Protein AF-A0A0F8VUY4-F1 (afdb_monomer)

Structure (mmCIF, N/CA/C/O backbone):
data_AF-A0A0F8VUY4-F1
#
_entry.id   AF-A0A0F8VUY4-F1
#
loop_
_atom_site.group_PDB
_atom_site.id
_atom_site.type_symbol
_atom_site.label_atom_id
_atom_site.label_alt_id
_atom_site.label_comp_id
_atom_site.label_asym_id
_atom_site.label_entity_id
_atom_site.label_seq_id
_atom_site.pdbx_PDB_ins_code
_atom_site.Cartn_x
_atom_site.Cartn_y
_atom_site.Cartn_z
_atom_site.occupancy
_atom_site.B_iso_or_equiv
_atom_site.auth_seq_id
_atom_site.auth_comp_id
_atom_site.auth_asym_id
_atom_site.auth_atom_id
_atom_site.pdbx_PDB_model_num
ATOM 1 N N . CYS A 1 1 ? -5.240 21.294 -9.572 1.00 56.78 1 CYS A N 1
ATOM 2 C CA . CYS A 1 1 ? -5.046 19.898 -10.018 1.00 56.78 1 CYS A CA 1
ATOM 3 C C . CYS A 1 1 ? -3.630 19.714 -10.547 1.00 56.78 1 CYS A C 1
ATOM 5 O O . CYS A 1 1 ? -3.162 20.577 -11.280 1.00 56.78 1 CYS A O 1
ATOM 7 N N . CYS A 1 2 ? -2.946 18.637 -10.157 1.00 62.41 2 CYS A N 1
ATOM 8 C CA . CYS A 1 2 ? -1.640 18.272 -10.715 1.00 62.41 2 CYS A CA 1
ATOM 9 C C . CYS A 1 2 ? -1.820 17.787 -12.170 1.00 62.41 2 CYS A C 1
ATOM 11 O O . CYS A 1 2 ? -2.765 17.030 -12.410 1.00 62.41 2 CYS A O 1
ATOM 13 N N . PRO A 1 3 ? -0.981 18.197 -13.142 1.00 80.69 3 PRO A N 1
ATOM 14 C CA . PRO A 1 3 ? -1.086 17.697 -14.511 1.00 80.69 3 PRO A CA 1
ATOM 15 C C . PRO A 1 3 ? -0.910 16.175 -14.567 1.00 80.69 3 PRO A C 1
ATOM 17 O O . PRO A 1 3 ? -0.048 15.617 -13.885 1.00 80.69 3 PRO A O 1
ATOM 20 N N . VAL A 1 4 ? -1.694 15.495 -15.406 1.00 78.06 4 VAL A N 1
ATOM 21 C CA . VAL A 1 4 ? -1.686 14.024 -15.469 1.00 78.06 4 VAL A CA 1
ATOM 22 C C . VAL A 1 4 ? -0.320 13.461 -15.863 1.00 78.06 4 VAL A C 1
ATOM 24 O O . VAL A 1 4 ? 0.103 12.442 -15.323 1.00 78.06 4 VAL A O 1
ATOM 27 N N . ASP A 1 5 ? 0.432 14.165 -16.706 1.00 80.62 5 ASP A N 1
ATOM 28 C CA . ASP A 1 5 ? 1.793 13.768 -17.080 1.00 80.62 5 ASP A CA 1
ATOM 29 C C . ASP A 1 5 ? 2.765 13.775 -15.894 1.00 80.62 5 ASP A C 1
ATOM 31 O O . ASP A 1 5 ? 3.645 12.916 -15.796 1.00 80.62 5 ASP A O 1
ATOM 35 N N . VAL A 1 6 ? 2.582 14.701 -14.947 1.00 83.69 6 VAL A N 1
ATOM 36 C CA . VAL A 1 6 ? 3.373 14.746 -13.710 1.00 83.69 6 VAL A CA 1
ATOM 37 C C . VAL A 1 6 ? 3.035 13.540 -12.836 1.00 83.69 6 VAL A C 1
ATOM 39 O O . VAL A 1 6 ? 3.941 12.894 -12.309 1.00 83.69 6 VAL A O 1
ATOM 42 N N . MET A 1 7 ? 1.752 13.174 -12.749 1.00 82.00 7 MET A N 1
ATOM 43 C CA . MET A 1 7 ? 1.319 11.981 -12.016 1.00 82.00 7 MET A CA 1
ATOM 44 C C . MET A 1 7 ? 1.847 10.691 -12.662 1.00 82.00 7 MET A C 1
ATOM 46 O O . MET A 1 7 ? 2.393 9.846 -11.957 1.00 82.00 7 MET A O 1
ATOM 50 N N . LYS A 1 8 ? 1.799 10.566 -13.996 1.00 85.38 8 LYS A N 1
ATOM 51 C CA . LYS A 1 8 ? 2.392 9.432 -14.731 1.00 85.38 8 LYS A CA 1
ATOM 52 C C . LYS A 1 8 ? 3.896 9.320 -14.498 1.00 85.38 8 LYS A C 1
ATOM 54 O O . LYS A 1 8 ? 4.408 8.226 -14.261 1.00 85.38 8 LYS A O 1
ATOM 59 N N . LYS A 1 9 ? 4.621 10.442 -14.541 1.00 87.94 9 LYS A N 1
ATOM 60 C CA . LYS A 1 9 ? 6.065 10.465 -14.264 1.00 87.94 9 LYS A CA 1
ATOM 61 C C . LYS A 1 9 ? 6.365 10.022 -12.831 1.00 87.94 9 LYS A C 1
ATOM 63 O O . LYS A 1 9 ? 7.283 9.231 -12.629 1.00 87.94 9 LYS A O 1
ATOM 68 N N . SER A 1 10 ? 5.579 10.493 -11.864 1.00 88.38 10 SER A N 1
ATOM 69 C CA . SER A 1 10 ? 5.698 10.087 -10.461 1.00 88.38 10 SER A CA 1
ATOM 70 C C . SER A 1 10 ? 5.447 8.589 -10.287 1.00 88.38 10 SER A C 1
ATOM 72 O O . SER A 1 10 ? 6.289 7.890 -9.730 1.00 88.38 10 SER A O 1
ATOM 74 N N . ALA A 1 11 ? 4.350 8.075 -10.850 1.00 88.12 11 ALA A N 1
ATOM 75 C CA . ALA A 1 11 ? 3.999 6.658 -10.797 1.00 88.12 11 ALA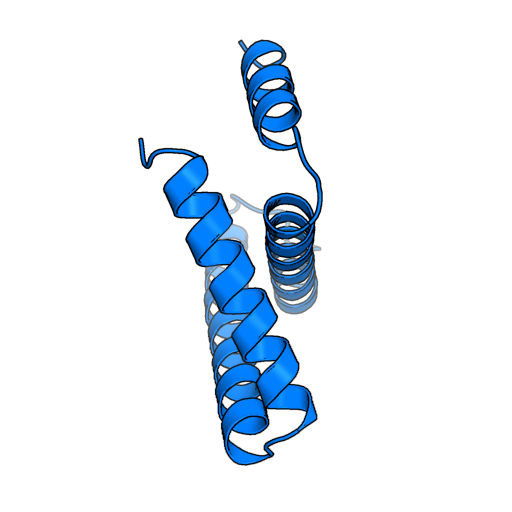 A CA 1
ATOM 76 C C . ALA A 1 11 ? 5.107 5.777 -11.397 1.00 88.12 11 ALA A C 1
ATOM 78 O O . ALA A 1 11 ? 5.547 4.817 -10.772 1.00 88.12 11 ALA A O 1
ATOM 79 N N . ARG A 1 12 ? 5.665 6.152 -12.556 1.00 91.38 12 ARG A N 1
ATOM 80 C CA . ARG A 1 12 ? 6.824 5.452 -13.145 1.00 91.38 12 ARG A CA 1
ATOM 81 C C . ARG A 1 12 ? 8.055 5.480 -12.235 1.00 91.38 12 ARG A C 1
ATOM 83 O O . ARG A 1 12 ? 8.778 4.489 -12.171 1.00 91.38 12 ARG A O 1
ATOM 90 N N . GLY A 1 13 ? 8.282 6.581 -11.520 1.00 92.38 13 GLY A N 1
ATOM 91 C CA . GLY A 1 13 ? 9.332 6.678 -10.504 1.00 92.38 13 GLY A CA 1
ATOM 92 C C . GLY A 1 13 ? 9.127 5.694 -9.348 1.00 92.38 13 GLY A C 1
ATOM 93 O O . GLY A 1 13 ? 10.071 5.003 -8.966 1.00 92.38 13 GLY A O 1
ATOM 94 N N . ILE A 1 14 ? 7.894 5.574 -8.848 1.00 90.06 14 ILE A N 1
ATOM 95 C CA . ILE A 1 14 ? 7.515 4.616 -7.795 1.00 90.06 14 ILE A CA 1
ATOM 96 C C . ILE A 1 14 ? 7.744 3.173 -8.265 1.00 90.06 14 ILE A C 1
ATOM 98 O O . ILE A 1 14 ? 8.412 2.404 -7.575 1.00 90.06 14 ILE A O 1
ATOM 102 N N . ILE A 1 15 ? 7.299 2.824 -9.477 1.00 91.50 15 ILE A N 1
ATOM 103 C CA . ILE A 1 15 ? 7.550 1.496 -10.065 1.00 91.50 15 ILE A CA 1
ATOM 104 C C . ILE A 1 15 ? 9.054 1.229 -10.228 1.00 91.50 15 ILE A C 1
ATOM 106 O O . ILE A 1 15 ? 9.531 0.130 -9.938 1.00 91.50 15 ILE A O 1
ATOM 110 N N . GLY A 1 16 ? 9.827 2.237 -10.640 1.00 93.25 16 GLY A N 1
ATOM 111 C CA . GLY A 1 16 ? 11.286 2.154 -10.695 1.00 93.25 16 GLY A CA 1
ATOM 112 C C . GLY A 1 16 ? 11.908 1.839 -9.331 1.00 93.25 16 GLY A C 1
ATOM 113 O O . GLY A 1 16 ? 12.776 0.969 -9.233 1.00 93.25 16 GLY A O 1
ATOM 114 N N . LEU A 1 17 ? 11.422 2.484 -8.266 1.00 92.31 17 LEU A N 1
ATOM 115 C CA . LEU A 1 17 ? 11.861 2.220 -6.896 1.00 92.31 17 LEU A CA 1
ATOM 116 C C . LEU A 1 17 ? 11.518 0.790 -6.452 1.00 92.31 17 LEU A C 1
ATOM 118 O O . LEU A 1 17 ? 12.362 0.123 -5.853 1.00 92.31 17 LEU A O 1
ATOM 122 N N . TRP A 1 18 ? 10.327 0.283 -6.788 1.00 92.06 18 TRP A N 1
ATOM 123 C CA . TRP A 1 18 ? 9.943 -1.108 -6.510 1.00 92.06 18 TRP A CA 1
ATOM 124 C C . TRP A 1 18 ? 10.839 -2.107 -7.248 1.00 92.06 18 TRP A C 1
ATOM 126 O O . TRP A 1 18 ? 11.277 -3.096 -6.660 1.00 92.06 18 TRP A O 1
ATOM 136 N N . SER A 1 19 ? 11.187 -1.825 -8.507 1.00 93.81 19 SER A N 1
ATOM 137 C CA . SER A 1 19 ? 12.161 -2.621 -9.263 1.00 93.81 19 SER A CA 1
ATOM 138 C C . SER A 1 19 ? 13.529 -2.656 -8.567 1.00 93.81 19 SER A C 1
ATOM 140 O O . SER A 1 19 ? 14.143 -3.718 -8.453 1.00 93.81 19 SER A O 1
ATOM 142 N N . GLU A 1 20 ? 14.013 -1.527 -8.043 1.00 95.81 20 GLU A N 1
ATOM 143 C CA . GLU A 1 20 ? 15.269 -1.508 -7.282 1.00 95.81 20 GLU A CA 1
ATOM 144 C C . GLU A 1 20 ? 15.161 -2.244 -5.937 1.00 95.81 20 GLU A C 1
ATOM 146 O O . GLU A 1 20 ? 16.121 -2.892 -5.515 1.00 95.81 20 GLU A O 1
ATOM 151 N N . ALA A 1 21 ? 13.992 -2.245 -5.296 1.00 95.31 21 ALA A N 1
ATOM 152 C CA . ALA A 1 21 ? 13.721 -3.015 -4.078 1.00 95.31 21 ALA A CA 1
ATOM 153 C C . ALA A 1 21 ? 13.855 -4.534 -4.283 1.00 95.31 21 ALA A C 1
ATOM 155 O O . ALA A 1 21 ? 14.250 -5.272 -3.372 1.00 95.31 21 ALA A O 1
ATOM 156 N N . MET A 1 22 ? 13.567 -5.023 -5.493 1.00 94.00 22 MET A N 1
ATOM 157 C CA . MET A 1 22 ? 13.771 -6.433 -5.836 1.00 94.00 22 MET A CA 1
ATOM 158 C C . MET A 1 22 ? 15.256 -6.806 -5.858 1.00 94.00 22 MET A C 1
ATOM 160 O O . MET A 1 22 ? 15.601 -7.950 -5.571 1.00 94.00 22 MET A O 1
ATOM 164 N N . LYS A 1 23 ? 16.142 -5.838 -6.111 1.00 96.75 23 LYS A N 1
ATOM 165 C CA . LYS A 1 23 ? 17.591 -6.052 -6.232 1.00 96.75 23 LYS A CA 1
ATOM 166 C C . LYS A 1 23 ? 18.365 -5.688 -4.964 1.00 96.75 23 LYS A C 1
ATOM 168 O O . LYS A 1 23 ? 19.421 -6.259 -4.716 1.00 96.75 23 LYS A O 1
ATOM 173 N N . ARG A 1 24 ? 17.876 -4.727 -4.171 1.00 97.00 24 ARG A N 1
ATOM 174 C CA . ARG A 1 24 ? 18.614 -4.137 -3.041 1.00 97.00 24 ARG A CA 1
ATOM 175 C C . ARG A 1 24 ? 17.848 -4.270 -1.726 1.00 97.00 24 ARG A C 1
ATOM 177 O O . ARG A 1 24 ? 16.780 -3.683 -1.555 1.00 97.00 24 ARG A O 1
ATOM 184 N N . GLN A 1 25 ? 18.429 -4.993 -0.765 1.00 96.38 25 GLN A N 1
ATOM 185 C CA . GLN A 1 25 ? 17.783 -5.294 0.520 1.00 96.38 25 GLN A CA 1
ATOM 186 C C . GLN A 1 25 ? 17.456 -4.042 1.347 1.00 96.38 25 GLN A C 1
ATOM 188 O O . GLN A 1 25 ? 16.402 -3.973 1.968 1.00 96.38 25 GLN A O 1
ATOM 193 N N . ASN A 1 26 ? 18.326 -3.031 1.343 1.00 95.31 26 ASN A N 1
ATOM 194 C CA . ASN A 1 26 ? 18.093 -1.784 2.075 1.00 95.31 26 ASN A CA 1
ATOM 195 C C . ASN A 1 26 ? 16.878 -1.011 1.533 1.00 95.31 26 ASN A C 1
ATOM 197 O O . ASN A 1 26 ? 16.079 -0.503 2.315 1.00 95.31 26 ASN A O 1
ATOM 201 N N . ILE A 1 27 ? 16.707 -0.970 0.207 1.00 95.31 27 ILE A N 1
ATOM 202 C CA . ILE A 1 27 ? 15.549 -0.333 -0.436 1.00 95.31 27 ILE A CA 1
ATOM 203 C C . ILE A 1 27 ? 14.277 -1.136 -0.155 1.00 95.31 27 ILE A C 1
ATOM 205 O O . ILE A 1 27 ? 13.238 -0.558 0.156 1.00 95.31 27 ILE A O 1
ATOM 209 N N . ARG A 1 28 ? 14.364 -2.470 -0.193 1.00 96.31 28 ARG A N 1
ATOM 210 C CA . ARG A 1 28 ? 13.258 -3.352 0.198 1.00 96.31 28 ARG A CA 1
ATOM 211 C C . ARG A 1 28 ? 12.795 -3.089 1.623 1.00 96.31 28 ARG A C 1
ATOM 213 O O . ARG A 1 28 ? 11.606 -2.896 1.838 1.00 96.31 28 ARG A O 1
ATOM 220 N N . ASN A 1 29 ? 13.727 -3.035 2.572 1.00 96.00 29 ASN A N 1
ATOM 221 C CA . ASN A 1 29 ? 13.411 -2.766 3.971 1.00 96.00 29 ASN A CA 1
ATOM 222 C C . ASN A 1 29 ? 12.735 -1.400 4.130 1.00 96.00 29 ASN A C 1
ATOM 224 O O . ASN A 1 29 ? 11.732 -1.310 4.826 1.00 96.00 29 ASN A O 1
ATOM 228 N N . LEU A 1 30 ? 13.227 -0.368 3.434 1.00 94.44 30 LEU A N 1
ATOM 229 C CA . LEU A 1 30 ? 12.616 0.961 3.450 1.00 94.44 30 LEU A CA 1
ATOM 230 C C . LEU A 1 30 ? 11.160 0.935 2.957 1.00 94.44 30 LEU A C 1
ATOM 232 O O . LEU A 1 30 ? 10.284 1.489 3.619 1.00 94.44 30 LEU A O 1
ATOM 236 N N . ILE A 1 31 ? 10.886 0.269 1.829 1.00 92.94 31 ILE A N 1
ATOM 237 C CA . ILE A 1 31 ? 9.520 0.135 1.298 1.00 92.94 31 ILE A CA 1
ATOM 238 C C . ILE A 1 31 ? 8.631 -0.665 2.250 1.00 92.94 31 ILE A C 1
ATOM 240 O O . ILE A 1 31 ? 7.502 -0.254 2.505 1.00 92.94 31 ILE A O 1
ATOM 244 N N . CYS A 1 32 ? 9.125 -1.770 2.814 1.00 93.88 32 CYS A N 1
ATOM 245 C CA . CYS A 1 32 ? 8.365 -2.558 3.782 1.00 93.88 32 CYS A CA 1
ATOM 246 C C . CYS A 1 32 ? 8.013 -1.733 5.027 1.00 93.88 32 CYS A C 1
ATOM 248 O O . CYS A 1 32 ? 6.864 -1.750 5.459 1.00 93.88 32 CYS A O 1
ATOM 250 N N . SER A 1 33 ? 8.963 -0.969 5.576 1.00 94.88 33 SER A N 1
ATOM 251 C CA . SER A 1 33 ? 8.706 -0.074 6.710 1.00 94.88 33 SER A CA 1
ATOM 252 C C . SER A 1 33 ? 7.684 1.008 6.366 1.00 94.88 33 SER A C 1
ATOM 254 O O . SER A 1 33 ? 6.796 1.287 7.168 1.00 94.88 33 SER A O 1
ATOM 256 N N . HIS A 1 34 ? 7.761 1.582 5.163 1.00 91.88 34 HIS A N 1
ATOM 257 C CA . HIS A 1 34 ? 6.765 2.544 4.700 1.00 91.88 34 HIS A CA 1
ATOM 258 C C . HIS A 1 34 ? 5.370 1.912 4.573 1.00 91.88 34 HIS A C 1
ATOM 260 O O . HIS A 1 34 ? 4.387 2.501 5.016 1.00 91.88 34 HIS A O 1
ATOM 266 N N . HIS A 1 35 ? 5.279 0.694 4.036 1.00 93.31 35 HIS A N 1
ATOM 267 C CA . HIS A 1 35 ? 4.020 -0.040 3.920 1.00 93.31 35 HIS A CA 1
ATOM 268 C C . HIS A 1 35 ? 3.399 -0.347 5.293 1.00 93.31 35 HIS A C 1
ATOM 270 O O . HIS A 1 35 ? 2.190 -0.201 5.463 1.00 93.31 35 HIS A O 1
ATOM 276 N N . VAL A 1 36 ? 4.209 -0.744 6.282 1.00 95.38 36 VAL A N 1
ATOM 277 C CA . VAL A 1 36 ? 3.746 -0.952 7.666 1.00 95.38 36 VAL A CA 1
ATOM 278 C C . VAL A 1 36 ? 3.176 0.345 8.239 1.00 95.38 36 VAL A C 1
ATOM 280 O O . VAL A 1 36 ? 2.032 0.355 8.683 1.00 95.38 36 VAL A O 1
ATOM 283 N N . LEU A 1 37 ? 3.910 1.455 8.123 1.00 94.75 37 LEU A N 1
ATOM 284 C CA . LEU A 1 37 ? 3.464 2.763 8.609 1.00 94.75 37 LEU A CA 1
ATOM 285 C C . LEU A 1 37 ? 2.149 3.223 7.958 1.00 94.75 37 LEU A C 1
ATOM 287 O O . LEU A 1 37 ? 1.271 3.771 8.624 1.00 94.75 37 LEU A O 1
ATOM 291 N N . MET A 1 38 ? 2.002 3.019 6.647 1.00 94.19 38 MET A N 1
ATOM 292 C CA . MET A 1 38 ? 0.771 3.352 5.925 1.00 94.19 38 MET A CA 1
ATOM 293 C C . MET A 1 38 ? -0.414 2.530 6.426 1.00 94.19 38 MET A C 1
ATOM 295 O O . MET A 1 38 ? -1.496 3.079 6.638 1.00 94.19 38 MET A O 1
ATOM 299 N N . ARG A 1 39 ? -0.203 1.229 6.648 1.00 95.44 39 ARG A N 1
ATOM 300 C CA . ARG A 1 39 ? -1.234 0.322 7.151 1.00 95.44 39 ARG A CA 1
ATOM 301 C C . ARG A 1 39 ? -1.679 0.701 8.560 1.00 95.44 39 ARG A C 1
ATOM 303 O O . ARG A 1 39 ? -2.878 0.812 8.779 1.00 95.44 39 ARG A O 1
ATOM 310 N N . GLU A 1 40 ? -0.738 0.980 9.459 1.00 96.94 40 GLU A N 1
ATOM 311 C CA . GLU A 1 40 ? -1.021 1.423 10.832 1.00 96.94 40 GLU A CA 1
ATOM 312 C C . GLU A 1 40 ? -1.802 2.744 10.865 1.00 96.94 40 GLU A C 1
ATOM 314 O O . GLU A 1 40 ? -2.770 2.891 11.610 1.00 96.94 40 GLU A O 1
ATOM 319 N N . ASN A 1 41 ? -1.418 3.717 10.033 1.00 96.38 41 ASN A N 1
ATOM 320 C CA . ASN A 1 41 ? -2.124 4.995 9.971 1.00 96.38 41 ASN A CA 1
ATOM 321 C C . ASN A 1 41 ? -3.553 4.833 9.440 1.00 96.38 41 ASN A C 1
ATOM 323 O O . ASN A 1 41 ? -4.484 5.397 10.013 1.00 96.38 41 ASN A O 1
ATOM 327 N N . LEU A 1 42 ? -3.736 4.067 8.362 1.00 96.31 42 LEU A N 1
ATOM 328 C CA . LEU A 1 42 ? -5.060 3.821 7.788 1.00 96.31 42 LEU A CA 1
ATOM 329 C C . LEU A 1 42 ? -5.948 3.021 8.740 1.00 96.31 42 LEU A C 1
ATOM 331 O O . LEU A 1 42 ? -7.109 3.380 8.926 1.00 96.31 42 LEU A O 1
ATOM 335 N N . SER A 1 43 ? -5.411 1.982 9.383 1.00 97.75 43 SER A N 1
ATOM 336 C CA . SER A 1 43 ? -6.179 1.183 10.338 1.00 97.75 43 SER A CA 1
ATOM 337 C C . SER A 1 43 ? -6.592 2.010 11.553 1.00 97.75 43 SER A C 1
ATOM 339 O O . SER A 1 43 ? -7.721 1.866 12.021 1.00 97.75 43 SER A O 1
ATOM 341 N N . ARG A 1 44 ? -5.749 2.947 12.013 1.00 98.06 44 ARG A N 1
ATOM 342 C CA . ARG A 1 44 ? -6.128 3.929 13.041 1.00 98.06 44 ARG A CA 1
ATOM 343 C C . ARG A 1 44 ? -7.317 4.786 12.603 1.00 98.06 44 ARG A C 1
ATOM 345 O O . ARG A 1 44 ? -8.279 4.883 13.355 1.00 98.06 44 ARG A O 1
ATOM 352 N N . PHE A 1 45 ? -7.298 5.349 11.394 1.00 97.06 45 PHE A N 1
ATOM 353 C CA . PHE A 1 45 ? -8.431 6.143 10.895 1.00 97.06 45 PHE A CA 1
ATOM 354 C C . PHE A 1 45 ? -9.723 5.326 10.787 1.00 97.06 45 PHE A C 1
ATOM 356 O O . PHE A 1 45 ? -10.795 5.830 11.109 1.00 97.06 45 PHE A O 1
ATOM 363 N N . ILE A 1 46 ? -9.630 4.059 10.379 1.00 97.38 46 ILE A N 1
ATOM 364 C CA . ILE A 1 46 ? -10.798 3.174 10.308 1.00 97.38 46 ILE A CA 1
ATOM 365 C C . ILE A 1 46 ? -11.354 2.898 11.711 1.00 97.38 46 ILE A C 1
ATOM 367 O O . ILE A 1 46 ? -12.565 2.965 11.901 1.00 97.38 46 ILE A O 1
ATOM 371 N N . ARG A 1 47 ? -10.491 2.657 12.710 1.00 98.06 47 ARG A N 1
ATOM 372 C CA . ARG A 1 47 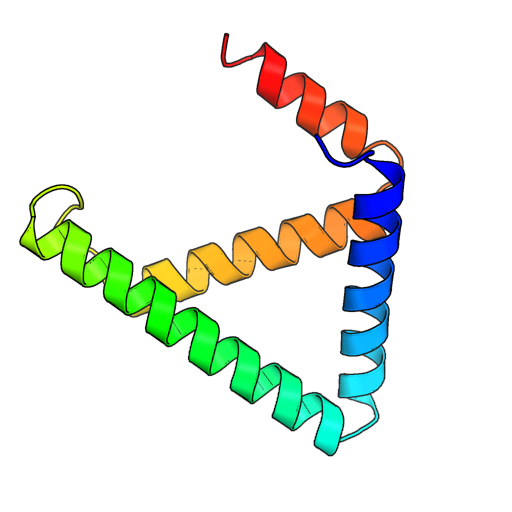? -10.914 2.514 14.117 1.00 98.06 47 ARG A CA 1
ATOM 373 C C . ARG A 1 47 ? -11.631 3.765 14.618 1.00 98.06 47 ARG A C 1
ATOM 375 O O . ARG A 1 47 ? -12.720 3.648 15.165 1.00 98.06 47 ARG A O 1
ATOM 382 N N . GLU A 1 48 ? -11.069 4.947 14.369 1.00 98.00 48 GLU A N 1
ATOM 383 C CA . GLU A 1 48 ? -11.697 6.220 14.748 1.00 98.00 48 GLU A CA 1
ATOM 384 C C . GLU A 1 48 ? -13.068 6.409 14.076 1.00 98.00 48 GLU A C 1
ATOM 386 O O . GLU A 1 48 ? -14.005 6.893 14.708 1.00 98.00 48 GLU A O 1
ATOM 391 N N . GLY A 1 49 ? -13.210 6.012 12.807 1.00 97.69 49 GLY A N 1
ATOM 392 C CA . GLY A 1 49 ? -14.490 6.049 12.095 1.00 97.69 49 GLY A CA 1
ATOM 393 C C . GLY A 1 49 ? -15.519 5.070 12.669 1.00 97.69 49 GLY A C 1
ATOM 394 O O . GLY A 1 49 ? -16.693 5.416 12.787 1.00 97.69 49 GLY A O 1
ATOM 395 N N . ILE A 1 50 ? -15.089 3.874 13.087 1.00 97.88 50 ILE A N 1
ATOM 396 C CA . ILE A 1 50 ? -15.951 2.902 13.779 1.00 97.88 50 ILE A CA 1
ATOM 397 C C . ILE A 1 50 ? -16.416 3.463 15.129 1.00 97.88 50 ILE A C 1
ATOM 399 O O . ILE A 1 50 ? -17.606 3.417 15.434 1.00 97.88 50 ILE A O 1
ATOM 403 N N . GLU A 1 51 ? -15.508 4.038 15.922 1.00 97.62 51 GLU A N 1
ATOM 404 C CA . GLU A 1 51 ? -15.823 4.635 17.230 1.00 97.62 51 GLU A CA 1
ATOM 405 C C . GLU A 1 51 ? -16.836 5.785 17.124 1.00 97.62 51 GLU A C 1
ATOM 407 O O . GLU A 1 51 ? -17.690 5.946 17.995 1.00 97.62 51 GLU A O 1
ATOM 412 N N . LYS A 1 52 ? -16.776 6.562 16.037 1.00 97.94 52 LYS A N 1
ATOM 413 C CA . LYS A 1 52 ? -17.723 7.651 15.743 1.00 97.94 52 LYS A CA 1
ATOM 414 C C . LYS A 1 52 ? -19.037 7.176 15.112 1.00 97.94 52 LYS A C 1
ATOM 416 O O . LYS A 1 52 ? -19.947 7.984 14.945 1.00 97.94 52 LYS A O 1
ATOM 421 N N . GLY A 1 53 ? -19.148 5.896 14.752 1.00 97.19 53 GLY A N 1
ATOM 422 C CA . GLY A 1 53 ? -20.300 5.345 14.032 1.00 97.19 53 GLY A CA 1
ATOM 423 C C . GLY A 1 53 ? -20.377 5.752 12.554 1.00 97.19 53 GLY A C 1
ATOM 424 O O . GLY A 1 53 ? -21.428 5.608 11.937 1.00 97.19 53 GLY A O 1
ATOM 425 N N . GLU A 1 54 ? -19.283 6.263 11.982 1.00 97.25 54 GLU A N 1
ATOM 426 C CA . GLU A 1 54 ? -19.164 6.632 10.562 1.00 97.25 54 GLU A CA 1
ATOM 427 C C . GLU A 1 54 ? -18.893 5.405 9.673 1.00 97.25 54 GLU A C 1
ATOM 429 O O . GLU A 1 54 ? -19.219 5.400 8.486 1.00 97.25 54 GLU A O 1
ATOM 434 N N . ILE A 1 55 ? -18.297 4.358 10.252 1.00 96.25 55 ILE A N 1
ATOM 435 C CA . ILE A 1 55 ? -17.940 3.099 9.592 1.00 96.25 55 ILE A CA 1
ATOM 436 C C . ILE A 1 55 ? -18.606 1.937 10.341 1.00 96.25 55 ILE A C 1
ATOM 438 O O . ILE A 1 55 ? -18.728 1.964 11.566 1.00 96.25 55 ILE A O 1
ATOM 442 N N . GLN A 1 56 ? -19.035 0.907 9.606 1.00 94.75 56 GLN A N 1
ATOM 443 C CA . GLN A 1 56 ? -19.620 -0.301 10.194 1.00 94.75 56 GLN A CA 1
ATOM 444 C C . GLN A 1 56 ? -18.608 -1.027 11.095 1.00 94.75 56 GLN A C 1
ATOM 446 O O . GLN A 1 56 ? -17.445 -1.204 10.735 1.00 94.75 56 GLN A O 1
ATOM 451 N N . SER A 1 57 ? -19.057 -1.438 12.281 1.00 91.56 57 SER A N 1
ATOM 452 C CA . SER A 1 57 ? -18.200 -1.988 13.338 1.00 91.56 57 SER A CA 1
ATOM 453 C C . SER A 1 57 ? -17.794 -3.451 13.145 1.00 91.56 57 SER A C 1
ATOM 455 O O . SER A 1 57 ? -16.959 -3.950 13.896 1.00 91.56 57 SER A O 1
ATOM 457 N N . ASP A 1 58 ? -18.369 -4.144 12.164 1.00 95.06 58 ASP A N 1
ATOM 458 C CA . ASP A 1 58 ? -18.050 -5.529 11.806 1.00 95.06 58 ASP A CA 1
ATOM 459 C C . ASP A 1 58 ? -16.857 -5.649 10.841 1.00 95.06 58 ASP A C 1
ATOM 461 O O . ASP A 1 58 ? -16.413 -6.756 10.529 1.00 95.06 58 ASP A O 1
ATOM 465 N N . LEU A 1 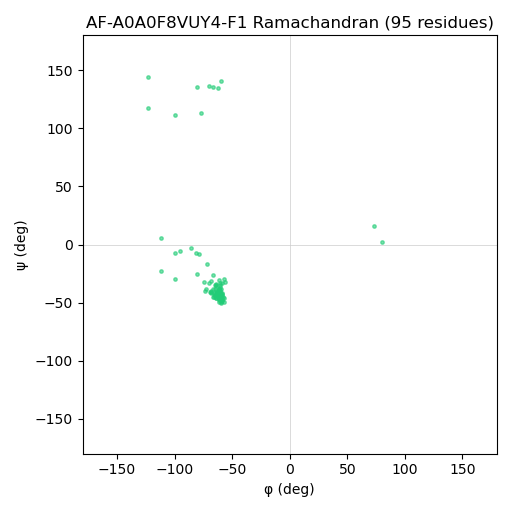59 ? -16.303 -4.521 10.391 1.00 93.75 59 LEU A N 1
ATOM 466 C CA . LEU A 1 59 ? -15.118 -4.479 9.546 1.00 93.75 59 LEU A CA 1
ATOM 467 C C . LEU A 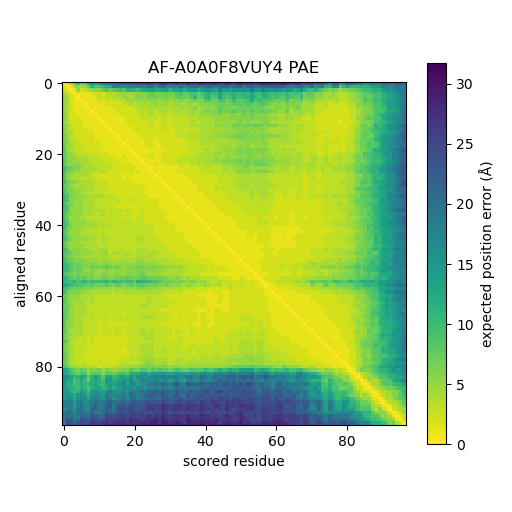1 59 ? -13.832 -4.629 10.368 1.00 93.75 59 LEU A C 1
ATOM 469 O O . LEU A 1 59 ? -13.641 -3.948 11.373 1.00 93.75 59 LEU A O 1
ATOM 473 N N . ASP A 1 60 ? -12.899 -5.457 9.887 1.00 96.44 60 ASP A N 1
ATOM 474 C CA . ASP A 1 60 ? -11.528 -5.505 10.407 1.00 96.44 60 ASP A CA 1
ATOM 475 C C . ASP A 1 60 ? -10.721 -4.301 9.872 1.00 96.44 60 ASP A C 1
ATOM 477 O O . ASP A 1 60 ? -10.429 -4.247 8.668 1.00 96.44 60 ASP A O 1
ATOM 481 N N . PRO A 1 61 ? -10.303 -3.348 10.732 1.00 96.38 61 PRO A N 1
ATOM 482 C CA . PRO A 1 61 ? -9.565 -2.161 10.307 1.00 96.38 61 PRO A CA 1
ATOM 483 C C . PRO A 1 61 ? -8.254 -2.475 9.583 1.00 96.38 61 PRO A C 1
ATOM 485 O O . PRO A 1 61 ? -7.854 -1.746 8.676 1.00 96.38 61 PRO A O 1
ATOM 488 N N . GLU A 1 62 ? -7.578 -3.558 9.965 1.00 96.12 62 GLU A N 1
ATOM 489 C CA . GLU A 1 62 ? -6.310 -3.960 9.362 1.00 96.12 62 GLU A CA 1
ATOM 490 C C . GLU A 1 62 ? -6.510 -4.541 7.964 1.00 96.12 62 GLU A C 1
ATOM 492 O O . GLU A 1 62 ? -5.718 -4.274 7.054 1.00 96.12 62 GLU A O 1
ATOM 497 N N . ALA A 1 63 ? -7.567 -5.332 7.782 1.00 95.75 63 ALA A N 1
ATOM 498 C CA . ALA A 1 63 ? -7.921 -5.882 6.481 1.00 95.75 63 ALA A CA 1
ATOM 499 C C . ALA A 1 63 ? -8.346 -4.770 5.514 1.00 95.75 63 ALA A C 1
ATOM 501 O O . ALA A 1 63 ? -7.868 -4.719 4.379 1.00 95.75 63 ALA A O 1
ATOM 502 N N . VAL A 1 64 ? -9.181 -3.838 5.982 1.00 96.19 64 VAL A N 1
ATOM 503 C CA . VAL A 1 64 ? -9.647 -2.698 5.183 1.00 96.19 64 VAL A CA 1
ATOM 504 C C . VAL A 1 64 ? -8.481 -1.777 4.810 1.00 96.19 64 VAL A C 1
ATOM 506 O O . VAL A 1 64 ? -8.348 -1.413 3.642 1.00 96.19 64 VAL A O 1
ATOM 509 N N . ALA A 1 65 ? -7.576 -1.466 5.744 1.00 96.38 65 ALA A N 1
ATOM 510 C CA . ALA A 1 65 ? -6.365 -0.697 5.447 1.00 96.38 65 ALA A CA 1
ATOM 511 C C . ALA A 1 65 ? -5.506 -1.369 4.362 1.00 96.38 65 ALA A C 1
ATOM 513 O O . ALA A 1 65 ? -5.086 -0.715 3.405 1.00 96.38 65 ALA A O 1
ATOM 514 N N . GLY A 1 66 ? -5.286 -2.684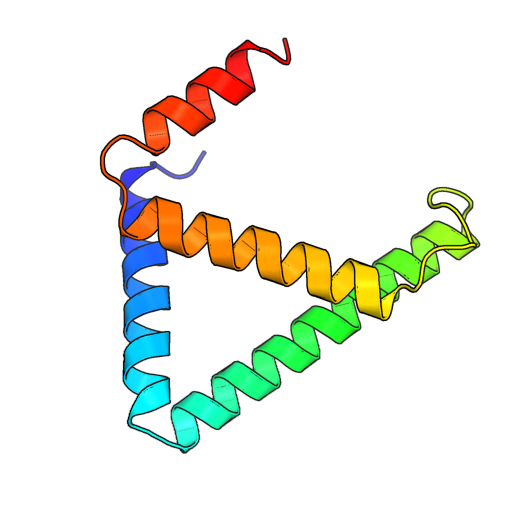 4.474 1.00 95.88 66 GLY A N 1
ATOM 515 C CA . GLY A 1 66 ? -4.560 -3.455 3.464 1.00 95.88 66 GLY A CA 1
ATOM 516 C C . GLY A 1 66 ? -5.233 -3.418 2.089 1.00 95.88 66 GLY A C 1
ATOM 517 O O . GLY A 1 66 ? -4.557 -3.233 1.077 1.00 95.88 66 GLY A O 1
ATOM 518 N N . PHE A 1 67 ? -6.562 -3.532 2.050 1.00 95.75 67 PHE A N 1
ATOM 519 C CA . PHE A 1 67 ? -7.343 -3.445 0.818 1.00 95.75 67 PHE A CA 1
ATOM 520 C C . PHE A 1 67 ? -7.209 -2.074 0.140 1.00 95.75 67 PHE A C 1
ATOM 522 O O . PHE A 1 67 ? -6.954 -2.006 -1.064 1.00 95.75 67 PHE A O 1
ATOM 529 N N . PHE A 1 68 ? -7.292 -0.981 0.904 1.00 94.00 68 PHE A N 1
ATOM 530 C CA . PHE A 1 68 ? -7.088 0.370 0.374 1.00 94.00 68 PHE A CA 1
ATOM 531 C C . PHE A 1 68 ? -5.686 0.568 -0.203 1.00 94.00 68 PHE A C 1
ATOM 533 O O . PHE A 1 68 ? -5.551 1.095 -1.308 1.00 94.00 68 PHE A O 1
ATOM 540 N N . ILE A 1 69 ? -4.645 0.115 0.504 1.00 94.00 69 ILE A N 1
ATOM 541 C CA . ILE A 1 69 ? -3.265 0.197 0.005 1.00 94.00 69 ILE A CA 1
ATOM 542 C C . ILE A 1 69 ? -3.134 -0.565 -1.317 1.00 94.00 69 ILE A C 1
ATOM 544 O O . ILE A 1 69 ? -2.586 -0.028 -2.278 1.00 94.00 69 ILE A O 1
ATOM 548 N N . ALA A 1 70 ? -3.689 -1.777 -1.403 1.00 94.06 70 ALA A N 1
ATOM 549 C CA . ALA A 1 70 ? -3.638 -2.584 -2.619 1.00 94.06 70 ALA A CA 1
ATOM 550 C C . ALA A 1 70 ? -4.330 -1.903 -3.813 1.00 94.06 70 ALA A C 1
ATOM 552 O O . ALA A 1 70 ? -3.786 -1.920 -4.919 1.00 94.06 70 ALA A O 1
ATOM 553 N N . ILE A 1 71 ? -5.489 -1.264 -3.599 1.00 93.94 71 ILE A N 1
ATOM 554 C CA . ILE A 1 71 ? -6.171 -0.478 -4.639 1.00 93.94 71 ILE A CA 1
ATOM 555 C C . ILE A 1 71 ? -5.274 0.659 -5.128 1.00 93.94 71 ILE A C 1
ATOM 557 O O . ILE A 1 71 ? -5.080 0.805 -6.334 1.00 93.94 71 ILE A O 1
ATOM 561 N N . LEU A 1 72 ? -4.710 1.448 -4.209 1.00 90.31 72 LEU A N 1
ATOM 562 C CA . LEU A 1 72 ? -3.866 2.591 -4.560 1.00 90.31 72 LEU A CA 1
ATOM 563 C C . LEU A 1 72 ? -2.625 2.148 -5.340 1.00 90.31 72 LEU A C 1
ATOM 565 O O . LEU A 1 72 ? -2.350 2.690 -6.408 1.00 90.31 72 LEU A O 1
ATOM 569 N N . SER A 1 73 ? -1.935 1.103 -4.880 1.00 90.06 73 SER A N 1
ATOM 570 C CA . SER A 1 73 ? -0.792 0.531 -5.597 1.00 90.06 73 SER A CA 1
ATOM 571 C C . SER A 1 73 ? -1.177 -0.012 -6.977 1.00 90.06 73 SER A C 1
ATOM 573 O O . SER A 1 73 ? -0.438 0.169 -7.944 1.00 90.06 73 SER A O 1
ATOM 575 N N . GLY A 1 74 ? -2.348 -0.641 -7.110 1.00 90.00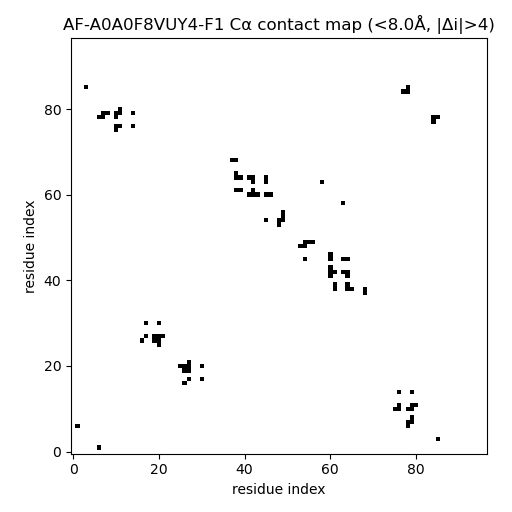 74 GLY A N 1
ATOM 576 C CA . GLY A 1 74 ? -2.867 -1.088 -8.403 1.00 90.00 74 GLY A CA 1
ATOM 577 C C . GLY A 1 74 ? -3.120 0.074 -9.368 1.00 90.00 74 GLY A C 1
ATOM 578 O O . GLY A 1 74 ? -2.753 -0.010 -10.541 1.00 90.00 74 GLY A O 1
ATOM 579 N N . LEU A 1 75 ? -3.688 1.177 -8.875 1.00 88.06 75 LEU A N 1
ATOM 580 C CA . L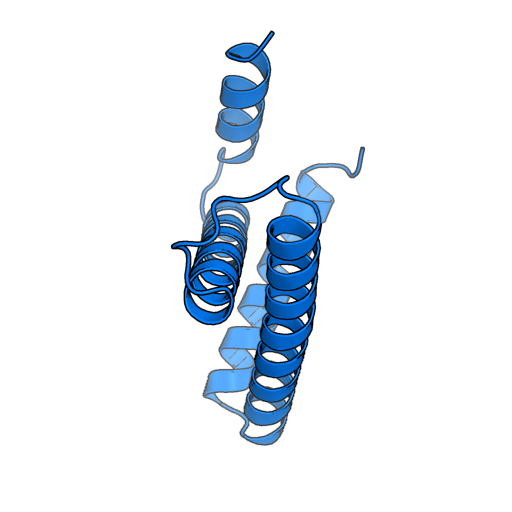EU A 1 75 ? -3.903 2.397 -9.657 1.00 88.06 75 LEU A CA 1
ATOM 581 C C . LEU A 1 75 ? -2.581 3.046 -10.085 1.00 88.06 75 LEU A C 1
ATOM 583 O O . LEU A 1 75 ? -2.476 3.507 -11.220 1.00 88.06 75 LEU A O 1
ATOM 587 N N . GLU A 1 76 ? -1.559 3.043 -9.228 1.00 87.38 76 GLU A N 1
ATOM 588 C CA . GLU A 1 76 ? -0.219 3.533 -9.575 1.00 87.38 76 GLU A CA 1
ATOM 589 C C . GLU A 1 76 ? 0.408 2.721 -10.714 1.00 87.38 76 GLU A C 1
ATOM 591 O O . GLU A 1 76 ? 0.939 3.299 -11.666 1.00 87.38 76 GLU A O 1
ATOM 596 N N . VAL A 1 77 ? 0.295 1.389 -10.669 1.00 89.19 77 VAL A N 1
ATOM 597 C CA . VAL A 1 77 ? 0.761 0.504 -11.751 1.00 89.19 77 VAL A CA 1
ATOM 598 C C . VAL A 1 77 ? 0.020 0.803 -13.053 1.00 89.19 77 VAL A C 1
ATOM 600 O O . VAL A 1 77 ? 0.653 0.965 -14.099 1.00 89.19 77 VAL A O 1
ATOM 603 N N . GLN A 1 78 ? -1.309 0.910 -12.999 1.00 87.50 78 GLN A N 1
ATOM 604 C CA . GLN A 1 78 ? -2.127 1.215 -14.175 1.00 87.50 78 GLN A CA 1
ATOM 605 C C . GLN A 1 78 ? -1.764 2.580 -14.767 1.00 87.50 78 GLN A C 1
ATOM 607 O O . GLN A 1 78 ? -1.536 2.681 -15.969 1.00 87.50 78 GLN A O 1
ATOM 612 N N . LEU A 1 79 ? -1.606 3.613 -13.936 1.00 86.25 79 LEU A N 1
ATOM 613 C CA . LEU A 1 79 ? -1.206 4.945 -14.386 1.00 86.25 79 LEU A CA 1
ATOM 614 C C . LEU A 1 79 ? 0.207 4.962 -14.994 1.00 86.25 79 LEU A C 1
ATOM 616 O O . LEU A 1 79 ? 0.465 5.714 -15.935 1.00 86.25 79 LEU A O 1
ATOM 620 N N . ALA A 1 80 ? 1.128 4.150 -14.469 1.00 87.12 80 ALA A N 1
ATOM 621 C CA . ALA A 1 80 ? 2.498 4.077 -14.964 1.00 87.12 80 ALA A CA 1
ATOM 622 C C . ALA A 1 80 ? 2.612 3.365 -16.324 1.00 87.12 80 ALA A C 1
ATOM 624 O O . ALA A 1 80 ? 3.440 3.777 -17.149 1.00 87.12 80 ALA A O 1
ATOM 625 N N . LEU A 1 81 ? 1.818 2.305 -16.530 1.00 84.12 81 LEU A N 1
ATOM 626 C CA . LEU A 1 81 ? 1.997 1.337 -17.619 1.00 84.12 81 LEU A CA 1
ATOM 627 C C . LEU A 1 81 ? 0.908 1.366 -18.700 1.00 84.12 81 LEU A C 1
ATOM 629 O O . LEU A 1 81 ? 1.172 0.911 -19.809 1.00 84.12 81 LEU A O 1
ATOM 633 N N . ILE A 1 82 ? -0.294 1.869 -18.409 1.00 81.94 82 ILE A N 1
ATOM 634 C CA . ILE A 1 82 ? -1.409 1.887 -19.365 1.00 81.94 82 ILE A CA 1
ATOM 635 C C . ILE A 1 82 ? -1.515 3.273 -20.006 1.00 81.94 82 ILE A C 1
ATOM 637 O O . ILE A 1 82 ? -1.911 4.260 -19.377 1.00 81.94 82 ILE A O 1
ATOM 641 N N . ASP A 1 83 ? -1.200 3.344 -21.296 1.00 71.50 83 ASP A N 1
ATOM 642 C CA . ASP A 1 83 ? -1.425 4.549 -22.089 1.00 71.50 83 ASP A CA 1
ATOM 643 C C . ASP A 1 83 ? -2.931 4.827 -22.235 1.00 71.50 83 ASP A C 1
ATOM 645 O O . ASP A 1 83 ? -3.734 3.932 -22.485 1.00 71.50 83 ASP A O 1
ATOM 649 N N . GLY A 1 84 ? -3.336 6.087 -22.055 1.00 66.88 84 GLY A N 1
ATOM 650 C CA . GLY A 1 84 ? -4.744 6.494 -22.104 1.00 66.88 84 GLY A CA 1
ATOM 651 C C . GLY A 1 84 ? -5.560 6.220 -20.834 1.00 66.88 84 GLY A C 1
ATOM 652 O O . GLY A 1 84 ? -6.743 6.557 -20.817 1.00 66.88 84 GLY A O 1
ATOM 653 N N . PHE A 1 85 ? -4.970 5.679 -19.758 1.00 66.50 85 PHE A N 1
ATOM 654 C CA . PHE A 1 85 ? -5.653 5.502 -18.462 1.00 66.50 85 PHE A CA 1
ATOM 655 C C . PHE A 1 85 ? -6.197 6.821 -17.878 1.00 66.50 85 PHE 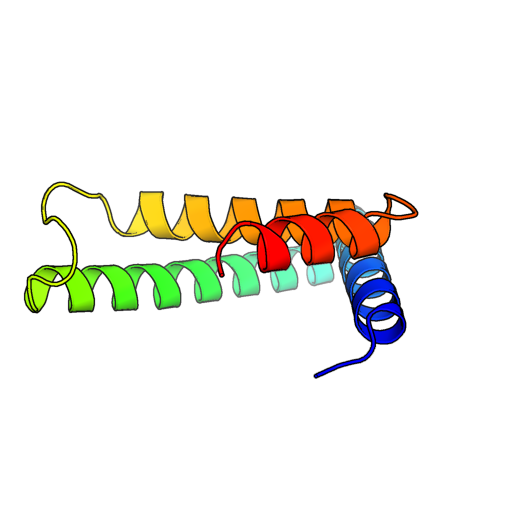A C 1
ATOM 657 O O . PHE A 1 85 ? -7.238 6.862 -17.226 1.00 66.50 85 PHE A O 1
ATOM 664 N N . ASP A 1 86 ? -5.534 7.930 -18.198 1.00 63.22 86 ASP A N 1
ATOM 665 C CA . ASP A 1 86 ? -5.968 9.296 -17.909 1.00 63.22 86 ASP A CA 1
ATOM 666 C C . ASP A 1 86 ? -7.362 9.626 -18.465 1.00 63.22 86 ASP A C 1
ATOM 668 O O . ASP A 1 86 ? -8.127 10.353 -17.831 1.00 63.22 86 ASP A O 1
ATOM 672 N N . LYS A 1 87 ? -7.732 9.032 -19.604 1.00 63.03 87 LYS A N 1
ATOM 673 C CA . LYS A 1 87 ? -9.065 9.188 -20.198 1.00 63.03 87 LYS A CA 1
ATOM 674 C C . LYS A 1 87 ? -10.122 8.387 -19.438 1.00 63.03 87 LYS A C 1
ATOM 676 O O . LYS A 1 87 ? -11.254 8.839 -19.337 1.00 63.03 87 LYS A O 1
ATOM 681 N N . LEU A 1 88 ? -9.757 7.243 -18.857 1.00 60.03 88 LEU A N 1
ATOM 682 C CA . LEU A 1 88 ? -10.645 6.424 -18.023 1.00 60.03 88 LEU A CA 1
ATOM 683 C C . LEU A 1 88 ? -10.987 7.124 -16.701 1.00 60.03 88 LEU A C 1
ATOM 685 O O . LEU A 1 88 ? -12.153 7.158 -16.317 1.00 60.03 88 LEU A O 1
ATOM 689 N N . LEU A 1 89 ? -10.006 7.760 -16.051 1.00 57.16 89 LEU A N 1
ATOM 690 C CA . LEU A 1 89 ? -10.227 8.576 -14.846 1.00 57.16 89 LEU A CA 1
ATOM 691 C C . LEU A 1 89 ? -11.200 9.744 -15.094 1.00 57.16 89 LEU A C 1
ATOM 693 O O . LEU A 1 89 ? -12.042 10.030 -14.246 1.00 57.16 89 LEU A O 1
ATOM 697 N N . LEU A 1 90 ? -11.132 10.379 -16.270 1.00 54.81 90 LEU A N 1
ATOM 698 C CA . LEU A 1 90 ? -12.066 11.439 -16.676 1.00 54.81 90 LEU A CA 1
ATOM 699 C C . LEU A 1 90 ? -13.483 10.913 -16.972 1.00 54.81 90 LEU A C 1
ATOM 701 O O . LEU A 1 90 ? -14.463 11.603 -16.687 1.00 54.81 90 LEU A O 1
ATOM 705 N N . VAL A 1 91 ? -13.611 9.690 -17.498 1.00 53.03 91 VAL A N 1
ATOM 706 C CA . VAL A 1 91 ? -14.915 9.043 -17.737 1.00 53.03 91 VAL A CA 1
ATOM 707 C C . VAL A 1 91 ? -15.612 8.694 -16.416 1.00 53.03 91 VAL A C 1
ATOM 709 O O . VAL A 1 91 ? -16.801 8.955 -16.269 1.00 53.03 91 VAL A O 1
ATOM 712 N N . TYR A 1 92 ? -14.887 8.208 -15.403 1.00 50.72 92 TYR A N 1
ATOM 713 C CA . TYR A 1 92 ? -15.482 7.986 -14.076 1.00 50.72 92 TYR A CA 1
ATOM 714 C C . TYR A 1 92 ? -15.919 9.293 -13.399 1.00 50.72 92 TYR A C 1
ATOM 716 O O . TYR A 1 92 ? -16.961 9.331 -12.750 1.00 50.72 92 TYR A O 1
ATOM 724 N N . HIS A 1 93 ? -15.178 10.386 -13.601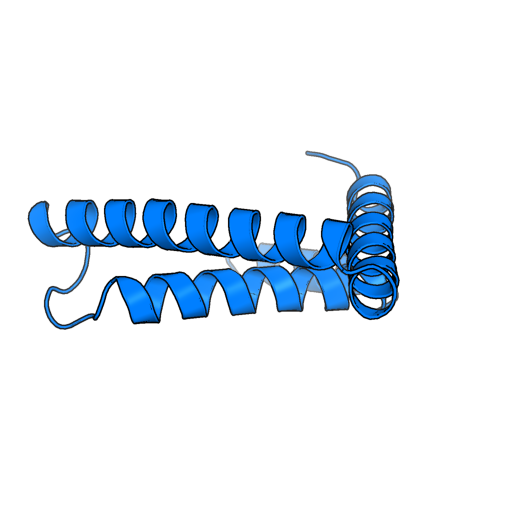 1.00 47.75 93 HIS A N 1
ATOM 725 C CA . HIS A 1 93 ? -15.517 11.697 -13.039 1.00 47.75 93 HIS A CA 1
ATOM 726 C C . HIS A 1 93 ? -16.730 12.370 -13.714 1.00 47.75 93 HIS A C 1
ATOM 728 O O . HIS A 1 93 ? -17.298 13.299 -13.147 1.00 47.75 93 HIS A O 1
ATOM 734 N N . SER A 1 94 ? -17.124 11.914 -14.909 1.00 41.03 94 SER A N 1
ATOM 735 C CA . SER A 1 94 ? -18.304 12.391 -15.655 1.00 41.03 94 SER A CA 1
ATOM 736 C C . SER A 1 94 ? -19.531 11.484 -15.512 1.00 41.03 94 SER A C 1
ATOM 738 O O . SER A 1 94 ? -20.612 11.867 -15.939 1.00 41.03 94 SER A O 1
ATOM 740 N N . LEU A 1 95 ? -19.384 10.312 -14.887 1.00 42.84 95 LEU A N 1
ATOM 741 C CA . LEU A 1 95 ? -20.487 9.402 -14.551 1.00 42.84 95 LEU A CA 1
ATOM 742 C C . LEU A 1 95 ? -21.014 9.588 -13.114 1.00 42.84 95 LEU A C 1
ATOM 744 O O . LEU A 1 95 ? -21.986 8.940 -12.740 1.00 42.84 95 LEU A O 1
ATOM 748 N N . ILE A 1 96 ? -20.370 10.442 -12.310 1.00 44.81 96 ILE A N 1
ATOM 749 C CA . ILE A 1 96 ? -20.715 10.713 -10.898 1.00 44.81 96 ILE A CA 1
ATOM 750 C C . ILE A 1 96 ? -21.259 12.152 -10.704 1.00 44.81 96 ILE A C 1
ATOM 752 O O . ILE A 1 96 ? -21.534 12.566 -9.581 1.00 44.81 96 ILE A O 1
ATOM 756 N N . ILE A 1 97 ? -21.469 12.913 -11.787 1.00 40.81 97 ILE A N 1
ATOM 757 C CA . ILE A 1 97 ? -22.136 14.231 -11.765 1.00 40.81 97 ILE A CA 1
ATOM 758 C C . ILE A 1 97 ? -23.425 14.158 -12.577 1.00 40.81 97 ILE A C 1
ATOM 760 O O . ILE A 1 97 ? -23.356 13.633 -13.710 1.00 40.81 97 ILE A O 1
#

Sequence (97 aa):
CCPVDVMKKSARGIIGLWSEAMKRQNIRNLICSHHVLMRENLSRFIREGIEKGEIQSDLDPEAVAGFFIAILSGLEVQLALIDGFDKLLLVYHSLII

Nearest PDB structures (foldseek):
  3q0v-assembly1_A  TM=8.164E-01  e=1.587E+00  Mycobacterium tuberculosis
  6ho0-assembly1_A-2  TM=8.661E-01  e=2.434E+00  Mycobacterium tuberculosis H37Rv
  5nz0-assembly1_A-2  TM=8.632E-01  e=2.434E+00  Mycobacterium tuberculosis H37Rv
  6ho6-assembly1_A  TM=8.655E-01  e=3.966E+00  Mycobacterium tuberculosis CDC1551
  5nz1-assembly1_A  TM=6.926E-01  e=3.302E+00  Mycobacterium tuberculosis H37Rv

Solvent-accessible surface area (backbone atoms only — not comparable to full-atom values): 5333 Å² total; per-residue (Å²): 132,83,57,66,67,58,52,32,52,49,28,41,49,52,52,49,50,55,58,47,26,76,76,33,69,70,52,32,51,52,52,52,53,49,52,50,52,52,34,55,54,44,19,48,53,44,49,55,29,30,76,71,66,77,37,73,78,90,60,58,35,62,60,52,23,48,50,53,51,51,52,54,55,51,50,35,51,43,48,45,72,41,86,67,44,72,57,53,58,53,50,56,65,59,73,78,106

Organism: NCBI:txid412755

Foldseek 3Di:
DDDLVVLLVVLLVVVVLVVVLVVDVVSVVVVVVVLVVQLVVQLVVQVVCVVVVNHPPPDRSSVVSVVVVVVVNVVSCCSNPPPCVVVVVVVVVVVVD

pLDDT: mean 86.33, std 15.36, range [40.81, 98.06]

Mean predicted aligned error: 6.93 Å

Secondary structure (DSSP, 8-state):
---HHHHHHHHHHHHHHHHHHHH-HHHHHHHHHHHHHHHHHHHHHHHHHHHTTSS-TTS-HHHHHHHHHHHHHHHHHHHHH-TTHHHHHHHHHHS--

Radius of gyration: 16.39 Å; Cα contacts (8 Å, |Δi|>4): 53; chains: 1; bounding box: 41×26×39 Å

InterPro domains:
  IPR036271 Tetracyclin repressor-like, C-terminal domain superfamily [SSF48498] (12-86)
  IPR039538 BetI-type transcriptional repressor, C-terminal [PF13977] (12-82)